Protein AF-A0AAV7JFK6-F1 (afdb_monomer_lite)

Sequence (104 aa):
MDSSFYNMIADVEVKKLNHFIKMNNISPEEAKAMKYSRRLRKMSQYNKAQRDKKKQYERELEEEKEQLQREYEYILHEVNMLKEAKMNYELMQILDNLEQRYYT

Secondary structure (DSSP, 8-state):
--HHHHHHHHHS-HHHHHHHHHHTT--HHHHHHHHHHHHHHHHHHHHHHHHHHHHHHHHHHHHHHHHHHHHHHHHHHHHHHHHHHHHHHHHHHHHHHHHHHH--

Radius of gyration: 36.03 Å; chains: 1; bounding box: 68×24×98 Å

InterPro domains:
  IPR004826 Basic leucine zipper domain, Maf-type [PF03131] (8-87)

pLDDT: mean 90.47, std 11.45, range [47.47, 98.56]

Foldseek 3Di:
DDPVVLLVLLVDDPVRLVVVCVVVVPDPVVSVVSVVSSVVNVVVVVVVVVVVVVVVVVVVVVVVVVVVVVVVVVVVVVVVVVVVVVVVVVVVVVVVVVVVVVVD

Organism: NCBI:txid111878

Structure (mmCIF, N/CA/C/O backbone):
data_AF-A0AAV7JFK6-F1
#
_entry.id   AF-A0AAV7JFK6-F1
#
loop_
_atom_site.group_PDB
_atom_site.id
_atom_site.type_symbol
_atom_site.label_atom_id
_atom_site.label_alt_id
_atom_site.label_comp_id
_atom_site.label_asym_id
_atom_site.label_entity_id
_atom_site.label_seq_id
_atom_site.pdbx_PDB_ins_code
_atom_site.Cartn_x
_atom_site.Cartn_y
_atom_site.Cartn_z
_atom_site.occupancy
_atom_site.B_iso_or_equiv
_atom_site.auth_seq_id
_atom_site.auth_comp_id
_atom_site.auth_asym_id
_atom_site.auth_atom_id
_atom_site.pdbx_PDB_model_num
ATOM 1 N N . MET A 1 1 ? -25.293 -15.686 27.536 1.00 47.47 1 MET A N 1
ATOM 2 C CA . MET A 1 1 ? -25.269 -14.225 27.302 1.00 47.47 1 MET A CA 1
ATOM 3 C C . MET A 1 1 ? -24.844 -13.990 25.862 1.00 47.47 1 MET A C 1
ATOM 5 O O . MET A 1 1 ? -23.772 -14.449 25.483 1.00 47.47 1 MET A O 1
ATOM 9 N N . ASP A 1 2 ? -25.705 -13.372 25.054 1.00 48.38 2 ASP A N 1
ATOM 10 C CA . ASP A 1 2 ? -25.565 -13.330 23.594 1.00 48.38 2 ASP A CA 1
ATOM 11 C C . ASP A 1 2 ? -24.427 -12.430 23.095 1.00 48.38 2 ASP A C 1
ATOM 13 O O . ASP A 1 2 ? -24.308 -11.257 23.453 1.00 48.38 2 ASP A O 1
ATOM 17 N N . SER A 1 3 ? -23.640 -12.977 22.164 1.00 57.31 3 SER A N 1
ATOM 18 C CA . SER A 1 3 ? -22.606 -12.296 21.364 1.00 57.31 3 SER A CA 1
ATOM 19 C C . SER A 1 3 ? -23.098 -10.989 20.708 1.00 57.31 3 SER A C 1
ATOM 21 O O . SER A 1 3 ? -22.322 -10.050 20.523 1.00 57.31 3 SER A O 1
ATOM 23 N N . SER A 1 4 ? -24.403 -10.899 20.420 1.00 61.41 4 SER A N 1
ATOM 24 C CA . SER A 1 4 ? -25.066 -9.757 19.776 1.00 61.41 4 SER A CA 1
ATOM 25 C C . SER A 1 4 ? -24.979 -8.455 20.590 1.00 61.41 4 SER A C 1
ATOM 27 O O . SER A 1 4 ? -24.577 -7.416 20.061 1.00 61.41 4 SER A O 1
ATOM 29 N N . PHE A 1 5 ? -25.238 -8.512 21.901 1.00 63.09 5 PHE A N 1
ATOM 30 C CA . PHE A 1 5 ? -25.233 -7.330 22.776 1.00 63.09 5 PHE A CA 1
ATOM 31 C C . PHE A 1 5 ? -23.853 -6.657 22.839 1.00 63.09 5 PHE A C 1
ATOM 33 O O . PHE A 1 5 ? -23.716 -5.434 22.771 1.00 63.09 5 PHE A O 1
ATOM 40 N N . TYR A 1 6 ? -22.799 -7.471 22.909 1.00 62.50 6 TYR A N 1
ATOM 41 C CA . TYR A 1 6 ? -21.424 -6.986 22.998 1.00 62.50 6 TYR A CA 1
ATOM 42 C C . TYR A 1 6 ? -20.854 -6.492 21.666 1.00 62.50 6 TYR A C 1
ATOM 44 O O . TYR A 1 6 ? -19.851 -5.781 21.677 1.00 62.50 6 TYR A O 1
ATOM 52 N N . ASN A 1 7 ? -21.459 -6.839 20.530 1.00 62.28 7 ASN A N 1
ATOM 53 C CA . ASN A 1 7 ? -21.111 -6.208 19.258 1.00 62.28 7 ASN A CA 1
ATOM 54 C C . ASN A 1 7 ? -21.755 -4.821 19.165 1.00 62.28 7 ASN A C 1
ATOM 56 O O . ASN A 1 7 ? -21.063 -3.859 18.847 1.00 62.28 7 ASN A O 1
ATOM 60 N N . MET A 1 8 ? -23.020 -4.685 19.577 1.00 70.56 8 MET A N 1
ATOM 61 C CA . MET A 1 8 ? -23.712 -3.391 19.599 1.00 70.56 8 MET A CA 1
ATOM 62 C C . MET A 1 8 ? -23.034 -2.374 20.532 1.00 70.56 8 MET A C 1
ATOM 64 O O . MET A 1 8 ? -22.936 -1.197 20.196 1.00 70.56 8 MET A O 1
ATOM 68 N N . ILE A 1 9 ? -22.498 -2.805 21.682 1.00 76.31 9 ILE A N 1
ATOM 69 C CA . ILE A 1 9 ? -21.890 -1.888 22.665 1.00 76.31 9 ILE A CA 1
ATOM 70 C C . ILE A 1 9 ? -20.628 -1.168 22.147 1.00 76.31 9 ILE A C 1
ATOM 72 O O . ILE A 1 9 ? -20.293 -0.090 22.647 1.00 76.31 9 ILE A O 1
ATOM 76 N N . ALA A 1 10 ? -19.922 -1.739 21.161 1.00 76.38 10 ALA A N 1
ATOM 77 C CA . ALA A 1 10 ? -18.749 -1.120 20.538 1.00 76.38 10 ALA A CA 1
ATOM 78 C C . ALA A 1 10 ? -19.115 0.189 19.823 1.00 76.38 10 ALA A C 1
ATOM 80 O O . ALA A 1 10 ? -18.402 1.191 19.964 1.00 76.38 10 ALA A O 1
ATOM 81 N N . ASP A 1 11 ? -20.268 0.191 19.159 1.00 82.62 11 ASP A N 1
ATOM 82 C CA . ASP A 1 11 ? -20.745 1.281 18.307 1.00 82.62 11 ASP A CA 1
ATOM 83 C C . ASP A 1 11 ? -21.538 2.335 19.095 1.00 82.62 11 ASP A C 1
ATOM 85 O O . ASP A 1 11 ? -21.700 3.473 18.657 1.00 82.62 11 ASP A O 1
ATOM 89 N N . VAL A 1 12 ? -21.958 2.009 20.322 1.00 85.44 12 VAL A N 1
ATOM 90 C CA . VAL A 1 12 ? -22.611 2.965 21.222 1.00 85.44 12 VAL A CA 1
ATOM 91 C C . VAL A 1 12 ? -21.641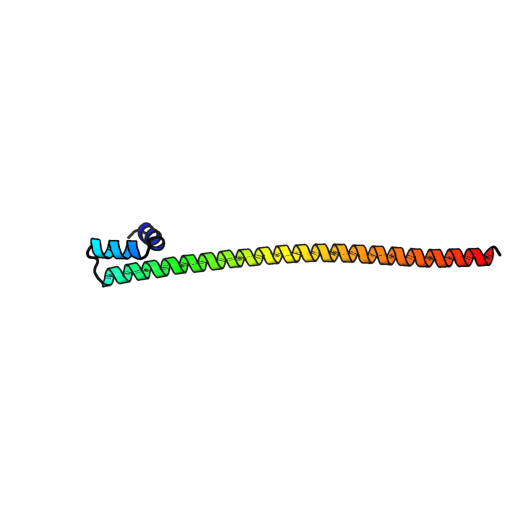 4.087 21.606 1.00 85.44 12 VAL A C 1
ATOM 93 O O . VAL A 1 12 ? -20.533 3.864 22.114 1.00 85.44 12 VAL A O 1
ATOM 96 N N . GLU A 1 13 ? -22.074 5.331 21.406 1.00 84.56 13 GLU A N 1
ATOM 97 C CA . GLU A 1 13 ? -21.370 6.519 21.883 1.00 84.56 13 GLU A CA 1
ATOM 98 C C . GLU A 1 13 ? -21.189 6.497 23.403 1.00 84.56 13 GLU A C 1
ATOM 100 O O . GLU A 1 13 ? -22.075 6.096 24.156 1.00 84.56 13 GLU A O 1
ATOM 105 N N . VAL A 1 14 ? -20.060 7.018 23.886 1.00 87.19 14 VAL A N 1
ATOM 106 C CA . VAL A 1 14 ? -19.742 7.017 25.324 1.00 87.19 14 VAL A CA 1
ATOM 107 C C . VAL A 1 14 ? -20.825 7.727 26.147 1.00 87.19 14 VAL A C 1
ATOM 109 O O . VAL A 1 14 ? -21.171 7.255 27.229 1.00 87.19 14 VAL A O 1
ATOM 112 N N . LYS A 1 15 ? -21.403 8.820 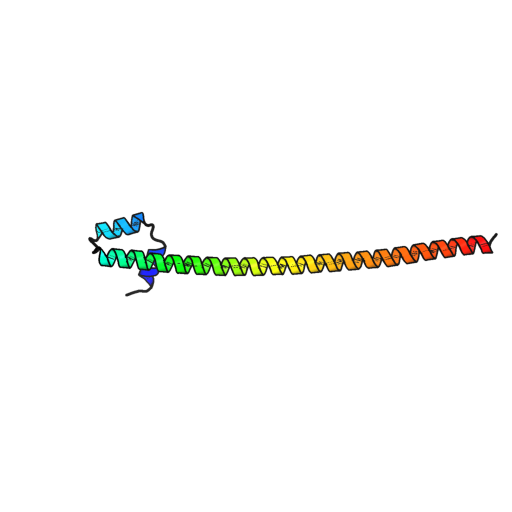25.624 1.00 88.25 15 LYS A N 1
ATOM 113 C CA . LYS A 1 15 ? -22.510 9.545 26.271 1.00 88.25 15 LYS A CA 1
ATOM 114 C C . LYS A 1 15 ? -23.756 8.668 26.418 1.00 88.25 15 LYS A C 1
ATOM 116 O O . LYS A 1 15 ? -24.303 8.593 27.514 1.00 88.25 15 LYS A O 1
ATOM 121 N N . LYS A 1 16 ? -24.149 7.960 25.354 1.00 89.69 16 LYS A N 1
ATOM 122 C CA . LYS A 1 16 ? -25.302 7.045 25.348 1.00 89.69 16 LYS A CA 1
ATOM 123 C C . LYS A 1 16 ? -25.087 5.858 26.292 1.00 89.69 16 LYS A C 1
ATOM 125 O O . LYS A 1 16 ? -25.982 5.532 27.062 1.00 89.69 16 LYS A O 1
ATOM 130 N N . LEU A 1 17 ? -23.879 5.285 26.322 1.00 89.38 17 LEU A N 1
ATOM 131 C CA . LEU A 1 17 ? -23.532 4.211 27.260 1.00 89.38 17 LEU A CA 1
ATOM 132 C C . LEU A 1 17 ? -23.589 4.684 28.720 1.00 89.38 17 LEU A C 1
ATOM 134 O O . LEU A 1 17 ? -24.154 4.007 29.571 1.00 89.38 17 LEU A O 1
ATOM 138 N N . ASN A 1 18 ? -23.023 5.856 29.018 1.00 88.31 18 ASN A N 1
ATOM 139 C CA . ASN A 1 18 ? -23.064 6.418 30.369 1.00 88.31 18 ASN A CA 1
ATOM 140 C C . ASN A 1 18 ? -24.495 6.770 30.799 1.00 88.31 18 ASN A C 1
ATOM 142 O O . ASN A 1 18 ? -24.835 6.591 31.965 1.00 88.31 18 ASN A O 1
ATOM 146 N N . HIS A 1 19 ? -25.324 7.261 29.875 1.00 91.44 19 HIS A N 1
ATOM 147 C CA . HIS A 1 19 ? -26.738 7.507 30.136 1.00 91.44 19 HIS A CA 1
ATOM 148 C C . HIS A 1 19 ? -27.477 6.201 30.453 1.00 91.44 19 HIS A C 1
ATOM 150 O O . HIS A 1 19 ? -28.135 6.123 31.483 1.00 91.44 19 HIS A O 1
ATOM 156 N N . PHE A 1 20 ? -27.282 5.150 29.650 1.00 89.62 20 PHE A N 1
ATOM 157 C CA . PHE A 1 20 ? -27.857 3.825 29.896 1.00 89.62 20 PHE A CA 1
ATOM 158 C C . PHE A 1 20 ? -27.470 3.256 31.270 1.00 89.62 20 PHE A C 1
ATOM 160 O O . PHE A 1 20 ? -28.337 2.782 31.999 1.00 89.62 20 PHE A O 1
ATOM 167 N N . ILE A 1 21 ? -26.191 3.362 31.650 1.00 90.94 21 ILE A N 1
ATOM 168 C CA . ILE A 1 21 ? -25.691 2.919 32.962 1.00 90.94 21 ILE A CA 1
ATOM 169 C C . ILE A 1 21 ? -26.427 3.634 34.102 1.00 90.94 21 ILE A C 1
ATOM 171 O O . ILE A 1 21 ? -26.860 2.983 35.049 1.00 90.94 21 ILE A O 1
ATOM 175 N N . LYS A 1 22 ? -26.594 4.960 33.996 1.00 90.56 22 LYS A N 1
ATOM 176 C CA . LYS A 1 22 ? -27.298 5.764 35.006 1.00 90.56 22 LYS A CA 1
ATOM 177 C C . LYS A 1 22 ? -28.789 5.433 35.076 1.00 90.56 22 LYS A C 1
ATOM 179 O O . LYS A 1 22 ? -29.308 5.268 36.168 1.00 90.56 22 LYS A O 1
ATOM 184 N N . MET A 1 23 ? -29.462 5.325 33.929 1.00 93.06 23 MET A N 1
ATOM 185 C CA . MET A 1 23 ? -30.910 5.081 33.873 1.00 93.06 23 MET A CA 1
ATOM 186 C C . MET A 1 23 ? -31.310 3.712 34.429 1.00 93.06 23 MET A C 1
ATOM 188 O O . MET A 1 23 ? -32.410 3.569 34.946 1.00 93.06 23 MET A O 1
ATOM 192 N N . ASN A 1 24 ? -30.424 2.718 34.340 1.00 91.62 24 ASN A N 1
ATOM 193 C CA . ASN A 1 24 ? -30.699 1.355 34.794 1.00 91.62 24 ASN A CA 1
ATOM 194 C C . ASN A 1 24 ? -30.090 1.036 36.169 1.00 91.62 24 ASN A C 1
ATOM 196 O O . ASN A 1 24 ? -30.097 -0.124 36.564 1.00 91.62 24 ASN A O 1
ATOM 200 N N . ASN A 1 25 ? -29.546 2.031 36.888 1.00 91.56 25 ASN A N 1
ATOM 201 C CA . ASN A 1 25 ? -28.879 1.845 38.187 1.00 91.56 25 ASN A CA 1
ATOM 202 C C . ASN A 1 25 ? -27.859 0.690 38.193 1.00 91.56 25 ASN A C 1
ATOM 204 O O . ASN A 1 25 ? -27.752 -0.057 39.164 1.00 91.56 25 ASN A O 1
ATOM 208 N N . ILE A 1 26 ? -27.110 0.540 37.096 1.00 92.56 26 ILE A N 1
ATOM 209 C CA . ILE A 1 26 ? -26.120 -0.534 36.953 1.00 92.56 26 ILE A CA 1
ATOM 210 C C . ILE A 1 26 ? -25.024 -0.345 38.001 1.00 92.56 26 ILE A C 1
ATOM 212 O O . ILE A 1 26 ? -24.514 0.768 38.180 1.00 92.56 26 ILE A O 1
ATOM 216 N N . SER A 1 27 ? -24.636 -1.435 38.666 1.00 94.19 27 SER A N 1
ATOM 217 C CA . SER A 1 27 ? -23.601 -1.384 39.696 1.00 94.19 27 SER A CA 1
ATOM 218 C C . SER A 1 27 ? -22.266 -0.864 39.134 1.00 94.19 27 SER A C 1
ATOM 220 O O . SER A 1 27 ? -21.960 -1.045 37.947 1.00 94.19 27 SER A O 1
ATOM 222 N N . PRO A 1 28 ? -21.414 -0.231 39.962 1.00 92.81 28 PRO A N 1
ATOM 223 C CA . PRO A 1 28 ? -20.105 0.238 39.512 1.00 92.81 28 PRO A CA 1
ATOM 224 C C . PRO A 1 28 ? -19.239 -0.865 38.883 1.00 92.81 28 PRO A C 1
ATOM 226 O O . PRO A 1 28 ? -18.509 -0.606 37.922 1.00 92.81 28 PRO A O 1
ATOM 229 N N . GLU A 1 29 ? -19.334 -2.094 39.394 1.00 94.06 29 GLU A N 1
ATOM 230 C CA . GLU A 1 29 ? -18.580 -3.253 38.908 1.00 94.06 29 GLU A CA 1
ATOM 231 C C . GLU A 1 29 ? -19.055 -3.709 37.525 1.00 94.06 29 GLU A C 1
ATOM 233 O O . GLU A 1 29 ? -18.241 -3.845 36.605 1.00 94.06 29 GLU A O 1
ATOM 238 N N . GLU A 1 30 ? -20.366 -3.845 37.326 1.00 91.56 30 GLU A N 1
ATOM 239 C CA . GLU A 1 30 ? -20.945 -4.182 36.022 1.00 91.56 30 GLU A CA 1
ATOM 240 C C . GLU A 1 30 ? -20.691 -3.071 34.998 1.00 91.56 30 GLU A C 1
ATOM 242 O O . GLU A 1 30 ? -20.288 -3.339 33.865 1.00 91.56 30 GLU A O 1
ATOM 247 N N . ALA A 1 31 ? -20.818 -1.802 35.397 1.00 91.50 31 ALA A N 1
ATOM 248 C CA . ALA A 1 31 ? -20.507 -0.662 34.542 1.00 91.50 31 ALA A CA 1
ATOM 249 C C . ALA A 1 31 ? -19.034 -0.670 34.090 1.00 91.50 31 ALA A C 1
ATOM 251 O O . ALA A 1 31 ? -18.725 -0.361 32.931 1.00 91.50 31 ALA A O 1
ATOM 252 N N . LYS A 1 32 ? -18.110 -1.051 34.984 1.00 93.38 32 LYS A N 1
ATOM 253 C CA . LYS A 1 32 ? -16.687 -1.232 34.665 1.00 93.38 32 LYS A CA 1
ATOM 254 C C . LYS A 1 32 ? -16.489 -2.385 33.678 1.00 93.38 32 LYS A C 1
ATOM 256 O O . LYS A 1 32 ? -15.786 -2.198 32.682 1.00 93.38 32 LYS A O 1
ATOM 261 N N . ALA A 1 33 ? -17.147 -3.524 33.893 1.00 91.69 33 ALA A N 1
ATOM 262 C CA . ALA A 1 33 ? -17.096 -4.676 32.993 1.00 91.69 33 ALA A CA 1
ATOM 263 C C 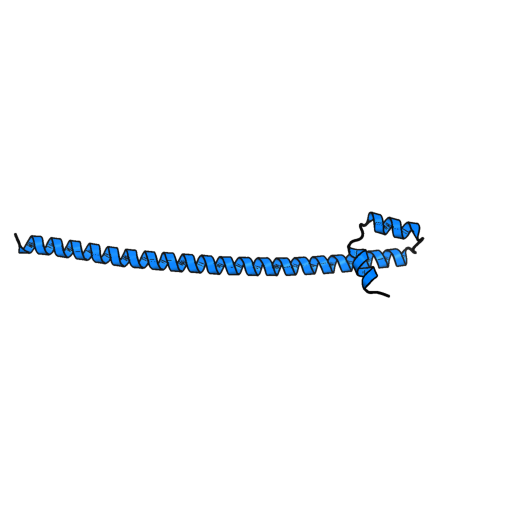. ALA A 1 33 ? -17.653 -4.357 31.591 1.00 91.69 33 ALA A C 1
ATOM 265 O O . ALA A 1 33 ? -17.043 -4.723 30.581 1.00 91.69 33 ALA A O 1
ATOM 266 N N . MET A 1 34 ? -18.751 -3.601 31.501 1.00 90.12 34 MET A N 1
ATOM 267 C CA . MET A 1 34 ? -19.329 -3.136 30.234 1.00 90.12 34 MET A CA 1
ATOM 268 C C . MET A 1 34 ? -18.366 -2.220 29.470 1.00 90.12 34 MET A C 1
ATOM 270 O O . MET A 1 34 ? -18.115 -2.421 28.279 1.00 90.12 34 MET A O 1
ATOM 274 N N . LYS A 1 35 ? -17.775 -1.228 30.152 1.00 91.56 35 LYS A N 1
ATOM 275 C CA . LYS A 1 35 ? -16.793 -0.308 29.549 1.00 91.56 35 LYS A CA 1
ATOM 276 C C . LYS A 1 35 ? -15.530 -1.037 29.096 1.00 91.56 35 LYS A C 1
ATOM 278 O O . LYS A 1 35 ? -15.005 -0.735 28.022 1.00 91.56 35 LYS A O 1
ATOM 283 N N . TYR A 1 36 ? -15.060 -2.001 29.883 1.00 92.69 36 TYR A N 1
ATOM 284 C CA . TYR A 1 36 ? -13.917 -2.839 29.532 1.00 92.69 36 TYR A CA 1
ATOM 285 C C . TYR A 1 36 ? -14.208 -3.706 28.301 1.00 92.69 36 TYR A C 1
ATOM 287 O O . TYR A 1 36 ? -13.445 -3.671 27.335 1.00 92.69 36 TYR A O 1
ATOM 295 N N . SER A 1 37 ? -15.357 -4.384 28.274 1.00 90.31 37 SER A N 1
ATOM 296 C CA . SER A 1 37 ? -15.800 -5.189 27.127 1.00 90.31 37 SER A CA 1
ATOM 297 C C . SER A 1 37 ? -15.889 -4.349 25.851 1.00 90.31 37 SER A C 1
ATOM 299 O O . SER A 1 37 ? -15.375 -4.740 24.801 1.00 90.31 37 SER A O 1
ATOM 301 N N . ARG A 1 38 ? -16.447 -3.135 25.952 1.00 91.69 38 ARG A N 1
ATOM 302 C CA . ARG A 1 38 ? -16.476 -2.168 24.848 1.00 91.69 38 ARG A CA 1
ATOM 303 C C . ARG A 1 38 ? -15.073 -1.804 24.360 1.00 91.69 38 ARG A C 1
ATOM 305 O O . ARG A 1 38 ? -14.845 -1.741 23.154 1.00 91.69 38 ARG A O 1
ATOM 312 N N . ARG A 1 39 ? -14.129 -1.556 25.276 1.00 92.56 39 ARG A N 1
ATOM 313 C CA . ARG A 1 39 ? -12.736 -1.231 24.929 1.00 92.56 39 ARG A CA 1
ATOM 314 C C . ARG A 1 39 ? -12.072 -2.374 24.164 1.00 92.56 39 ARG A C 1
ATOM 316 O O . ARG A 1 39 ? -11.458 -2.113 23.135 1.00 92.56 39 ARG A O 1
ATOM 323 N N . LEU A 1 40 ? -12.219 -3.613 24.631 1.00 92.12 40 LEU A N 1
ATOM 324 C CA . LEU A 1 40 ? -11.661 -4.786 23.953 1.00 92.12 40 LEU A CA 1
ATOM 325 C C . LEU A 1 40 ? -12.223 -4.951 22.537 1.00 92.12 40 LEU A C 1
ATOM 327 O O . LEU A 1 40 ? -11.464 -5.168 21.595 1.00 92.12 40 LEU A O 1
ATOM 331 N N . ARG A 1 41 ? -13.539 -4.779 22.365 1.00 89.31 41 ARG A N 1
ATOM 332 C CA . ARG A 1 41 ? -14.189 -4.860 21.048 1.00 89.31 41 ARG A CA 1
ATOM 333 C C . ARG A 1 41 ? -13.696 -3.780 20.095 1.00 89.31 41 ARG A C 1
ATOM 335 O O . ARG A 1 41 ? -13.302 -4.106 18.977 1.00 89.31 41 ARG A O 1
ATOM 342 N N . LYS A 1 42 ? -13.624 -2.528 20.557 1.00 90.38 42 LYS A N 1
ATOM 343 C CA . LYS A 1 42 ? -13.032 -1.440 19.771 1.00 90.38 42 LYS A CA 1
ATOM 344 C C . LYS A 1 42 ? -11.593 -1.748 19.387 1.00 90.38 42 LYS A C 1
ATOM 346 O O . LYS A 1 42 ? -11.239 -1.593 18.225 1.00 90.38 42 LYS A O 1
ATOM 351 N N . MET A 1 43 ? -10.779 -2.252 20.317 1.00 93.44 43 MET A N 1
ATOM 352 C CA . MET A 1 43 ? -9.406 -2.624 19.980 1.00 93.44 43 MET A CA 1
ATOM 353 C C . MET A 1 43 ? -9.329 -3.728 18.932 1.00 93.44 43 MET A C 1
ATOM 355 O O . MET A 1 43 ? -8.530 -3.633 18.007 1.00 93.44 43 MET A O 1
ATOM 359 N N . SER A 1 44 ? -10.188 -4.740 19.026 1.00 92.25 44 SER A N 1
ATOM 360 C CA . SER A 1 44 ? -10.277 -5.781 18.004 1.00 92.25 44 SER A CA 1
ATOM 361 C C . SER A 1 44 ? -10.652 -5.213 16.630 1.00 92.25 44 SER A C 1
ATOM 363 O O . SER A 1 44 ? -10.073 -5.632 15.628 1.00 92.25 44 SER A O 1
ATOM 365 N N . GLN A 1 45 ? -11.596 -4.266 16.569 1.00 91.44 45 GLN A N 1
ATOM 366 C CA . GLN A 1 45 ? -11.976 -3.583 15.328 1.00 91.44 45 GLN A CA 1
ATOM 367 C C . GLN A 1 45 ? -10.812 -2.751 14.770 1.00 91.44 45 GLN A C 1
ATOM 369 O O . GLN A 1 45 ? -10.506 -2.870 13.586 1.00 91.44 45 GLN A O 1
ATOM 374 N N . TYR A 1 46 ? -10.108 -1.986 15.613 1.00 94.50 46 TYR A N 1
ATOM 375 C CA . TYR A 1 46 ? -8.925 -1.221 15.202 1.00 94.50 46 TYR A CA 1
ATOM 376 C C . TYR A 1 46 ? -7.813 -2.128 14.669 1.00 94.50 46 TYR A C 1
ATOM 378 O O . TYR A 1 46 ? -7.272 -1.865 13.600 1.00 94.50 46 TYR A O 1
ATOM 386 N N . ASN A 1 47 ? -7.517 -3.235 15.354 1.00 95.69 47 ASN A N 1
ATOM 387 C CA . ASN A 1 47 ? -6.501 -4.194 14.916 1.00 95.69 47 ASN A CA 1
ATOM 388 C C . ASN A 1 47 ? -6.887 -4.879 13.598 1.00 95.69 47 ASN A C 1
ATOM 390 O O . ASN A 1 47 ? -6.026 -5.182 12.775 1.00 95.69 47 ASN A O 1
ATOM 394 N N . LYS A 1 48 ? -8.180 -5.149 13.379 1.00 94.94 48 LYS A N 1
ATOM 395 C CA . LYS A 1 48 ? -8.669 -5.644 12.087 1.00 94.94 48 LYS A CA 1
ATOM 396 C C . LYS A 1 48 ? -8.470 -4.589 10.996 1.00 94.94 48 LYS A C 1
ATOM 398 O O . LYS A 1 48 ? -7.812 -4.889 10.009 1.00 94.94 48 LYS A O 1
ATOM 403 N N . ALA A 1 49 ? -8.932 -3.360 11.221 1.00 95.50 49 ALA A N 1
ATOM 404 C CA . ALA A 1 49 ? -8.796 -2.267 10.261 1.00 95.50 49 ALA A CA 1
ATOM 405 C C . ALA A 1 49 ? -7.327 -1.969 9.914 1.00 95.50 49 ALA A C 1
ATOM 407 O O . ALA A 1 49 ? -7.003 -1.757 8.751 1.00 95.50 49 ALA A O 1
ATOM 408 N N . GLN A 1 50 ? -6.416 -2.012 10.893 1.00 97.44 50 GLN A N 1
ATOM 409 C CA . GLN A 1 50 ? -4.980 -1.864 10.641 1.00 97.44 50 GLN A CA 1
ATOM 410 C C . GLN A 1 50 ? -4.417 -2.991 9.772 1.00 97.44 50 GLN A C 1
ATOM 412 O O . GLN A 1 50 ? -3.625 -2.721 8.873 1.00 97.44 50 GLN A O 1
ATOM 417 N N . ARG A 1 51 ? -4.828 -4.245 10.004 1.00 97.88 51 ARG A N 1
ATOM 418 C CA . ARG A 1 51 ? -4.411 -5.378 9.162 1.00 97.88 51 ARG A CA 1
ATOM 419 C C . ARG A 1 51 ? -4.954 -5.265 7.742 1.00 97.88 51 ARG A C 1
ATOM 421 O O . ARG A 1 51 ? -4.208 -5.517 6.804 1.00 97.88 51 ARG A O 1
ATOM 428 N N . ASP A 1 52 ? -6.211 -4.865 7.588 1.00 97.50 52 ASP A N 1
ATOM 429 C CA . ASP A 1 52 ? -6.828 -4.680 6.273 1.00 97.50 52 ASP A CA 1
ATOM 430 C C . ASP A 1 52 ? -6.134 -3.543 5.507 1.00 97.50 52 ASP A C 1
ATOM 432 O O . ASP A 1 52 ? -5.783 -3.706 4.340 1.00 97.50 52 ASP A O 1
ATOM 436 N N . LYS A 1 53 ? -5.816 -2.438 6.195 1.00 98.12 53 LYS A N 1
ATOM 437 C CA . LYS A 1 53 ? -5.051 -1.322 5.628 1.00 98.12 53 LYS A CA 1
ATOM 438 C C . LYS A 1 53 ? -3.622 -1.723 5.249 1.00 98.12 53 LYS A C 1
ATOM 440 O O . LYS A 1 53 ? -3.142 -1.339 4.192 1.00 98.12 53 LYS A O 1
ATOM 445 N N . LYS A 1 54 ? -2.949 -2.534 6.073 1.00 98.06 54 LYS A N 1
ATOM 446 C CA . LYS A 1 54 ? -1.624 -3.082 5.746 1.00 98.06 54 LYS A CA 1
ATOM 447 C C . LYS A 1 54 ? -1.669 -3.922 4.466 1.00 98.06 54 LYS A C 1
ATOM 449 O O . LYS A 1 54 ? -0.859 -3.699 3.579 1.00 98.06 54 LYS A O 1
ATOM 454 N N . LYS A 1 55 ? -2.642 -4.831 4.349 1.00 98.19 55 LYS A N 1
ATOM 455 C CA . LYS A 1 55 ? -2.836 -5.646 3.137 1.00 98.19 55 LYS A CA 1
ATOM 456 C C . LYS A 1 55 ? -3.140 -4.801 1.903 1.00 98.19 55 LYS A C 1
ATOM 458 O O . LYS A 1 55 ? -2.767 -5.174 0.799 1.00 98.19 55 LYS A O 1
ATOM 463 N N . GLN A 1 56 ? -3.862 -3.695 2.071 1.00 98.38 56 GLN A N 1
ATOM 464 C CA . GLN A 1 56 ? -4.087 -2.745 0.986 1.00 98.38 56 GLN A CA 1
ATOM 465 C C . GLN A 1 56 ? -2.764 -2.130 0.522 1.00 98.38 56 GLN A C 1
ATOM 467 O O . GLN A 1 56 ? -2.462 -2.233 -0.659 1.00 98.38 56 GLN A O 1
ATOM 472 N N . TYR A 1 57 ? -1.953 -1.603 1.442 1.00 98.25 57 TYR A N 1
ATOM 473 C CA . TYR A 1 57 ? -0.643 -1.044 1.099 1.00 98.25 57 TYR A CA 1
ATOM 474 C C . TYR A 1 57 ? 0.300 -2.064 0.454 1.00 98.25 57 TYR A C 1
ATOM 476 O O . TYR A 1 57 ? 1.023 -1.724 -0.471 1.00 98.25 57 TYR A O 1
ATOM 484 N N . GLU A 1 58 ? 0.292 -3.315 0.917 1.00 98.31 58 GLU A N 1
ATOM 485 C CA . GLU A 1 58 ? 1.092 -4.384 0.303 1.00 98.31 58 GLU A CA 1
ATOM 486 C C . GLU A 1 58 ? 0.671 -4.658 -1.148 1.00 98.31 58 GLU A C 1
ATOM 488 O O . GLU A 1 58 ? 1.534 -4.909 -1.981 1.00 98.31 58 GLU A O 1
ATOM 493 N N . ARG A 1 59 ? -0.629 -4.577 -1.464 1.00 98.44 59 ARG A N 1
ATOM 494 C CA . ARG A 1 59 ? -1.120 -4.722 -2.844 1.00 98.44 59 ARG A CA 1
ATOM 495 C C . ARG A 1 59 ? -0.758 -3.524 -3.714 1.00 98.44 59 ARG A C 1
ATOM 497 O O . ARG A 1 59 ? -0.241 -3.727 -4.801 1.00 98.44 59 ARG A O 1
ATOM 504 N N . GLU A 1 60 ? -0.974 -2.310 -3.213 1.00 98.38 60 GLU A N 1
ATOM 505 C CA . GLU A 1 60 ? -0.615 -1.073 -3.924 1.00 98.38 60 GLU A CA 1
ATOM 506 C C . GLU A 1 60 ? 0.887 -1.043 -4.256 1.00 98.38 60 GLU A C 1
ATOM 508 O O . GLU A 1 60 ? 1.270 -0.706 -5.372 1.00 98.38 60 GLU A O 1
ATOM 513 N N . LEU A 1 61 ? 1.738 -1.475 -3.318 1.00 98.44 61 LEU A N 1
ATOM 514 C CA . LEU A 1 61 ? 3.182 -1.568 -3.536 1.00 98.44 61 LEU A CA 1
ATOM 515 C C . LEU A 1 61 ? 3.553 -2.599 -4.613 1.00 98.44 61 LEU A C 1
ATOM 517 O O . LEU A 1 61 ? 4.511 -2.391 -5.354 1.00 98.44 61 LEU A O 1
ATOM 521 N N . GLU A 1 62 ? 2.847 -3.726 -4.677 1.00 98.44 62 GLU A N 1
ATOM 522 C CA . GLU A 1 62 ? 3.105 -4.742 -5.700 1.00 98.44 62 GLU A CA 1
ATOM 523 C C . GLU A 1 62 ? 2.674 -4.255 -7.088 1.00 98.44 62 GLU A C 1
ATOM 525 O O . GLU A 1 62 ? 3.434 -4.380 -8.044 1.00 98.44 62 GLU A O 1
ATOM 530 N N . GLU A 1 63 ? 1.514 -3.602 -7.184 1.00 98.50 63 GLU A N 1
ATOM 531 C CA . GLU A 1 63 ? 1.039 -2.976 -8.423 1.00 98.50 63 GLU A CA 1
ATOM 532 C C . GLU A 1 63 ? 2.023 -1.907 -8.936 1.00 98.50 63 GLU A C 1
ATOM 534 O O . GLU A 1 63 ? 2.334 -1.869 -10.129 1.00 98.50 63 GLU A O 1
ATOM 539 N N . GLU A 1 64 ? 2.568 -1.079 -8.038 1.00 98.50 64 GLU A N 1
ATOM 540 C CA . GLU A 1 64 ? 3.572 -0.063 -8.376 1.00 98.50 64 GLU A CA 1
ATOM 541 C C . GLU A 1 64 ? 4.879 -0.693 -8.881 1.00 98.50 64 GLU A C 1
ATOM 543 O O . GLU A 1 64 ? 5.441 -0.244 -9.882 1.00 98.50 64 GLU A O 1
ATOM 548 N N . LYS A 1 65 ? 5.351 -1.776 -8.247 1.00 98.31 65 LYS A N 1
ATOM 549 C CA . LYS A 1 65 ? 6.533 -2.515 -8.720 1.00 98.31 65 LYS A CA 1
ATOM 550 C C . LYS A 1 65 ? 6.325 -3.105 -10.105 1.00 98.31 65 LYS A C 1
ATOM 552 O O . LYS A 1 65 ? 7.214 -2.995 -10.945 1.00 98.31 65 LYS A O 1
ATOM 557 N N . GLU A 1 66 ? 5.175 -3.727 -10.351 1.00 98.50 66 GLU A N 1
ATOM 558 C CA . GLU A 1 66 ? 4.859 -4.275 -11.668 1.00 98.50 66 GLU A CA 1
ATOM 559 C C . GLU A 1 66 ? 4.796 -3.176 -12.733 1.00 98.50 66 GLU A C 1
ATOM 561 O O . GLU A 1 66 ? 5.251 -3.377 -13.860 1.00 98.50 66 GLU A O 1
ATOM 566 N N . GLN A 1 67 ? 4.250 -2.005 -12.394 1.00 98.50 67 GLN A N 1
ATOM 567 C CA . GLN A 1 67 ? 4.239 -0.863 -13.301 1.00 98.50 67 GLN A CA 1
ATOM 568 C C . GLN A 1 67 ? 5.657 -0.382 -13.618 1.00 98.50 67 GLN A C 1
ATOM 570 O O . GLN A 1 67 ? 6.003 -0.266 -14.794 1.00 98.50 67 GLN A O 1
ATOM 575 N N . LEU A 1 68 ? 6.485 -0.162 -12.597 1.00 98.56 68 LEU A N 1
ATOM 576 C CA . LEU A 1 68 ? 7.874 0.264 -12.776 1.00 98.56 68 LEU A CA 1
ATOM 577 C C . LEU A 1 68 ? 8.685 -0.756 -13.581 1.00 98.56 68 LEU A C 1
ATOM 579 O O . LEU A 1 68 ? 9.501 -0.370 -14.415 1.00 98.56 68 LEU A O 1
ATOM 583 N N . GLN A 1 69 ? 8.442 -2.052 -13.378 1.00 98.56 69 GLN A N 1
ATOM 584 C CA . GLN A 1 69 ? 9.088 -3.108 -14.154 1.00 98.56 69 GLN A CA 1
ATOM 585 C C . GLN A 1 69 ? 8.715 -3.023 -15.641 1.00 98.56 69 GLN A C 1
ATOM 587 O O . GLN A 1 69 ? 9.596 -3.097 -16.497 1.00 98.56 69 GLN A O 1
ATOM 592 N N . ARG A 1 70 ? 7.432 -2.806 -15.962 1.00 98.50 70 ARG A N 1
ATOM 593 C CA . ARG A 1 70 ? 6.982 -2.613 -17.352 1.00 98.50 70 ARG A CA 1
ATOM 594 C C . ARG A 1 70 ? 7.600 -1.369 -17.990 1.00 98.50 70 ARG A C 1
ATOM 596 O O . ARG A 1 70 ? 8.030 -1.422 -19.139 1.00 98.50 70 ARG A O 1
ATOM 603 N N . GLU A 1 71 ? 7.663 -0.261 -17.254 1.00 98.50 71 GLU A N 1
ATOM 604 C CA . GLU A 1 71 ? 8.295 0.977 -17.729 1.00 98.50 71 GLU A CA 1
ATOM 605 C C . GLU A 1 71 ? 9.795 0.778 -17.982 1.00 98.50 71 GLU A C 1
ATOM 607 O O . GLU A 1 71 ? 10.314 1.201 -19.015 1.00 98.50 71 GLU A O 1
ATOM 612 N N . TYR A 1 72 ? 10.483 0.072 -17.083 1.00 98.44 72 TYR A N 1
ATOM 613 C CA . TYR A 1 72 ? 11.892 -0.271 -17.248 1.00 98.44 72 TYR A CA 1
ATOM 614 C C . TYR A 1 72 ? 12.139 -1.114 -18.505 1.00 98.44 72 TYR A C 1
ATOM 616 O O . TYR A 1 72 ? 13.036 -0.801 -19.288 1.00 98.44 72 TYR A O 1
ATOM 624 N N . GLU A 1 73 ? 11.339 -2.159 -18.728 1.00 98.50 73 GLU A N 1
ATOM 625 C CA . GLU A 1 73 ? 11.453 -3.021 -19.910 1.00 98.50 73 GLU A CA 1
ATOM 626 C C . GLU A 1 73 ? 11.194 -2.256 -21.210 1.00 98.50 73 GLU A C 1
ATOM 628 O O . GLU A 1 73 ? 11.929 -2.430 -22.186 1.00 98.50 73 GLU A O 1
ATOM 633 N N . TYR A 1 74 ? 10.200 -1.365 -21.210 1.00 98.38 74 TYR A 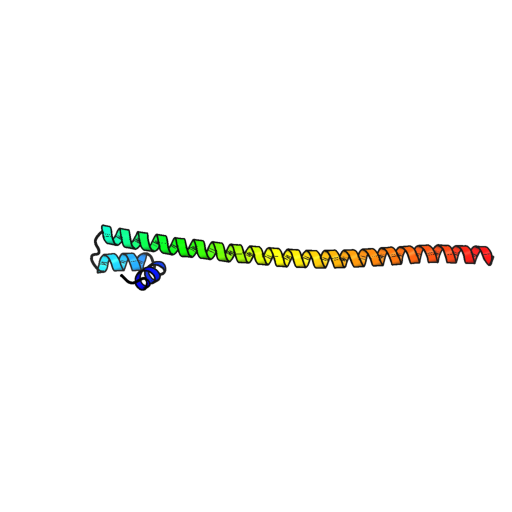N 1
ATOM 634 C CA . TYR A 1 74 ? 9.911 -0.494 -22.344 1.00 98.38 74 TYR A CA 1
ATOM 635 C C . TYR A 1 74 ? 11.101 0.422 -22.671 1.00 98.38 74 TYR A C 1
ATOM 637 O O . TYR A 1 74 ? 11.572 0.446 -23.809 1.00 98.38 74 TYR A O 1
ATOM 645 N N . ILE A 1 75 ? 11.645 1.117 -21.666 1.00 98.31 75 ILE A N 1
ATOM 646 C CA . ILE A 1 75 ? 12.801 2.008 -21.845 1.00 98.31 75 ILE A CA 1
ATOM 647 C C . ILE A 1 75 ? 14.022 1.215 -22.323 1.00 98.31 75 ILE A C 1
ATOM 649 O O . ILE A 1 75 ? 14.750 1.665 -23.207 1.00 98.31 75 ILE A O 1
ATOM 653 N N . LEU A 1 76 ? 14.254 0.021 -21.772 1.00 98.44 76 LEU A N 1
ATOM 654 C CA . LEU A 1 76 ? 15.360 -0.839 -22.188 1.00 98.44 76 LEU A CA 1
ATOM 655 C C . LEU A 1 76 ? 15.237 -1.243 -23.663 1.00 98.44 76 LEU A C 1
ATOM 657 O O . LEU A 1 76 ? 16.232 -1.221 -24.392 1.00 98.44 76 LEU A O 1
ATOM 661 N N . HIS A 1 77 ? 14.027 -1.589 -24.106 1.00 98.25 77 HIS A N 1
ATOM 662 C CA . HIS A 1 77 ? 13.756 -1.894 -25.505 1.00 98.25 77 HIS A CA 1
ATOM 663 C C . HIS A 1 77 ? 14.046 -0.688 -26.410 1.00 98.25 77 HIS A C 1
ATOM 665 O O . HIS A 1 77 ? 14.783 -0.821 -27.388 1.00 98.25 77 HIS A O 1
ATOM 671 N N . GLU A 1 78 ? 13.554 0.498 -26.047 1.00 98.44 78 GLU A N 1
ATOM 672 C CA . GLU A 1 78 ? 13.767 1.730 -26.813 1.00 98.44 78 GLU A CA 1
ATOM 673 C C . GLU A 1 78 ? 15.256 2.103 -26.907 1.00 98.44 78 GLU A C 1
ATOM 675 O O . GLU A 1 78 ? 15.765 2.410 -27.986 1.00 98.44 78 GLU A O 1
ATOM 680 N N . VAL A 1 79 ? 16.003 1.969 -25.808 1.00 98.31 79 VAL A N 1
ATOM 681 C CA . VAL A 1 79 ? 17.459 2.176 -25.794 1.00 98.31 79 VAL A CA 1
ATOM 682 C C . VAL A 1 79 ? 18.179 1.210 -26.737 1.00 98.31 79 VAL A C 1
ATOM 684 O O . VAL A 1 79 ? 19.134 1.613 -27.402 1.00 98.31 79 VAL A O 1
ATOM 687 N N . ASN A 1 80 ? 17.756 -0.053 -26.814 1.00 98.06 80 ASN A N 1
ATOM 688 C CA . ASN A 1 80 ? 18.379 -1.018 -27.721 1.00 98.06 80 ASN A CA 1
ATOM 689 C C . ASN A 1 80 ? 18.095 -0.674 -29.188 1.00 98.06 80 ASN A C 1
ATOM 691 O O . ASN A 1 80 ? 19.031 -0.640 -29.985 1.00 98.06 80 ASN A O 1
ATOM 695 N N . MET A 1 81 ? 16.854 -0.309 -29.518 1.00 98.06 81 MET A N 1
ATOM 696 C CA . MET A 1 81 ? 16.490 0.150 -30.864 1.00 98.06 81 MET A CA 1
ATOM 697 C C . MET A 1 81 ? 17.314 1.372 -31.291 1.00 98.06 81 MET A C 1
ATOM 699 O O . MET A 1 81 ? 17.815 1.438 -32.414 1.00 98.06 81 MET A O 1
ATOM 703 N N . LEU A 1 82 ? 17.519 2.329 -30.381 1.00 97.69 82 LEU A N 1
ATOM 704 C CA . LEU A 1 82 ? 18.336 3.514 -30.647 1.00 97.69 82 LEU A CA 1
ATOM 705 C C . LEU A 1 82 ? 19.819 3.175 -30.852 1.00 97.69 82 LEU A C 1
ATOM 707 O O . LEU A 1 82 ? 20.475 3.792 -31.692 1.00 97.69 82 LEU A O 1
ATOM 711 N N . LYS A 1 83 ? 20.360 2.192 -30.122 1.00 97.75 83 LYS A N 1
ATOM 712 C CA . LYS A 1 83 ? 21.738 1.713 -30.329 1.00 97.75 83 LYS A CA 1
ATOM 713 C C . LYS A 1 83 ? 21.915 1.077 -31.706 1.00 97.75 83 LYS A C 1
ATOM 715 O O . LYS A 1 83 ? 22.902 1.375 -32.375 1.00 97.75 83 LYS A O 1
ATOM 720 N N . GLU A 1 84 ? 20.969 0.247 -32.136 1.00 97.50 84 GLU A N 1
ATOM 721 C CA . GLU A 1 84 ? 20.990 -0.367 -33.469 1.00 97.50 84 GLU A CA 1
ATOM 722 C C . GLU A 1 84 ? 20.872 0.685 -34.574 1.00 97.50 84 GLU A C 1
ATOM 724 O O . GLU A 1 84 ? 21.672 0.694 -35.509 1.00 97.50 84 GLU A O 1
ATOM 729 N N . ALA A 1 85 ? 19.934 1.628 -34.438 1.00 96.88 85 ALA A N 1
ATOM 730 C CA . ALA A 1 85 ? 19.773 2.726 -35.386 1.00 96.88 85 ALA A CA 1
ATOM 731 C C . ALA A 1 85 ? 21.048 3.576 -35.498 1.00 96.88 85 ALA A C 1
ATOM 733 O O . ALA A 1 85 ? 21.469 3.915 -36.604 1.00 96.88 85 ALA A O 1
ATOM 734 N N . LYS A 1 86 ? 21.700 3.871 -34.365 1.00 97.69 86 LYS A N 1
ATOM 735 C CA . LYS A 1 86 ? 22.979 4.589 -34.342 1.00 97.69 86 LYS A CA 1
ATOM 736 C C . LYS A 1 86 ? 24.074 3.816 -35.079 1.00 97.69 86 LYS A C 1
ATOM 738 O O . LYS A 1 86 ? 24.765 4.404 -35.904 1.00 97.69 86 LYS A O 1
ATOM 743 N N . MET A 1 87 ? 24.213 2.517 -34.816 1.00 97.19 87 MET A N 1
ATOM 744 C CA . MET A 1 87 ? 25.201 1.675 -35.496 1.00 97.19 87 MET A CA 1
ATOM 745 C C . MET A 1 87 ? 24.960 1.632 -37.012 1.00 97.19 87 MET A C 1
ATOM 747 O O . MET A 1 87 ? 25.897 1.795 -37.788 1.00 97.19 87 MET A O 1
ATOM 751 N N . ASN A 1 88 ? 23.707 1.475 -37.445 1.00 96.94 88 ASN A N 1
ATOM 752 C CA . ASN A 1 88 ? 23.353 1.489 -38.866 1.00 96.94 88 ASN A CA 1
ATOM 753 C C . ASN A 1 88 ? 23.672 2.837 -39.521 1.00 96.94 88 ASN A C 1
ATOM 755 O O . ASN A 1 88 ? 24.212 2.871 -40.624 1.00 96.94 88 ASN A O 1
ATOM 759 N N . TYR A 1 89 ? 23.383 3.942 -38.830 1.00 96.44 89 TYR A N 1
ATOM 760 C CA . TYR A 1 89 ? 23.723 5.281 -39.300 1.00 96.44 89 TYR A CA 1
ATOM 761 C C . TYR A 1 89 ? 25.239 5.464 -39.465 1.00 96.44 89 TYR A C 1
ATOM 763 O O . TYR A 1 89 ? 25.692 5.940 -40.503 1.00 96.44 89 TYR A O 1
ATOM 771 N N . GLU A 1 90 ? 26.033 5.031 -38.483 1.00 96.19 90 GLU A N 1
ATOM 772 C CA . GLU A 1 90 ? 27.499 5.075 -38.559 1.00 96.19 90 GLU A CA 1
ATOM 773 C C . GLU A 1 90 ? 28.038 4.220 -39.722 1.00 96.19 90 GLU A C 1
ATOM 775 O O . GLU A 1 90 ? 28.935 4.657 -40.444 1.00 96.19 90 GLU A O 1
ATOM 780 N N . LEU A 1 91 ? 27.464 3.035 -39.965 1.00 96.19 91 LEU A N 1
ATOM 781 C CA . LEU A 1 91 ? 27.830 2.187 -41.106 1.00 96.19 91 LEU A CA 1
ATOM 782 C C . LEU A 1 91 ? 27.500 2.842 -42.452 1.00 96.19 91 LEU A C 1
ATOM 784 O O . LEU A 1 91 ? 28.334 2.807 -43.356 1.00 96.19 91 LEU A O 1
ATOM 788 N N . MET A 1 92 ? 26.325 3.467 -42.585 1.00 95.94 92 MET A N 1
ATOM 789 C CA . MET A 1 92 ? 25.948 4.199 -43.800 1.00 95.94 92 MET A CA 1
ATOM 790 C C . MET A 1 92 ? 26.943 5.320 -44.107 1.00 95.94 92 MET A C 1
ATOM 792 O O . MET A 1 92 ? 27.431 5.411 -45.228 1.0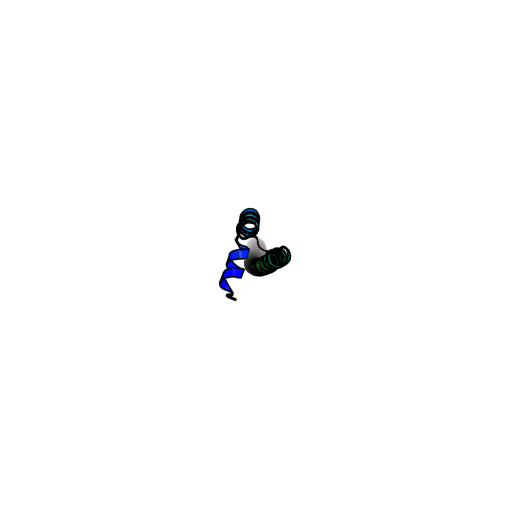0 95.94 92 MET A O 1
ATOM 796 N N . GLN A 1 93 ? 27.335 6.105 -43.099 1.00 95.38 93 GLN A N 1
ATOM 797 C CA . GLN A 1 93 ? 28.335 7.160 -43.283 1.00 95.38 93 GLN A CA 1
ATOM 798 C C . GLN A 1 93 ? 29.689 6.619 -43.769 1.00 95.38 93 GLN A C 1
ATOM 800 O O . GLN A 1 93 ? 30.374 7.268 -44.559 1.00 95.38 93 GLN A O 1
ATOM 805 N N . ILE A 1 94 ? 30.112 5.445 -43.293 1.00 94.81 94 ILE A N 1
ATOM 806 C CA . ILE A 1 94 ? 31.354 4.808 -43.753 1.00 94.81 94 ILE A CA 1
ATOM 807 C C . ILE A 1 94 ? 31.227 4.378 -45.217 1.00 94.81 94 ILE A C 1
ATOM 809 O O . ILE A 1 94 ? 32.153 4.616 -45.991 1.00 94.81 94 ILE A O 1
ATOM 813 N N . LEU A 1 95 ? 30.100 3.768 -45.596 1.00 94.56 95 LEU A N 1
ATOM 814 C CA . LEU A 1 95 ? 29.844 3.340 -46.973 1.00 94.56 95 LEU A CA 1
ATOM 815 C C . LEU A 1 95 ? 29.835 4.529 -47.939 1.00 94.56 95 LEU A C 1
ATOM 817 O O . LEU A 1 95 ? 30.573 4.494 -48.921 1.00 94.56 95 LEU A O 1
ATOM 821 N N . ASP A 1 96 ? 29.117 5.604 -47.608 1.00 93.75 96 ASP A N 1
ATOM 822 C CA . ASP A 1 96 ? 29.061 6.824 -48.425 1.00 93.75 96 ASP A CA 1
ATOM 823 C C . ASP A 1 96 ? 30.467 7.411 -48.651 1.00 93.75 96 ASP A C 1
ATOM 825 O O . ASP A 1 96 ? 30.842 7.781 -49.765 1.00 93.75 96 ASP A O 1
ATOM 829 N N . ASN A 1 97 ? 31.293 7.447 -47.598 1.00 92.00 97 ASN A N 1
ATOM 830 C CA . ASN A 1 97 ? 32.676 7.921 -47.687 1.00 92.00 97 ASN A CA 1
ATOM 831 C C . ASN A 1 97 ? 33.565 7.018 -48.559 1.00 92.00 97 ASN A C 1
ATOM 833 O O . ASN A 1 97 ? 34.485 7.510 -49.218 1.00 92.00 97 ASN A O 1
ATOM 837 N N . LEU A 1 98 ? 33.346 5.700 -48.538 1.00 92.44 98 LEU A N 1
ATOM 838 C CA . LEU A 1 98 ? 34.081 4.762 -49.388 1.00 92.44 98 LEU A CA 1
ATOM 839 C C . LEU A 1 98 ? 33.663 4.909 -50.851 1.00 92.44 98 LEU A C 1
ATOM 841 O O . LEU A 1 98 ? 34.539 5.000 -51.707 1.00 92.44 98 LEU A O 1
ATOM 845 N N . GLU A 1 99 ? 32.364 4.990 -51.142 1.00 88.81 99 GLU A N 1
ATOM 846 C CA . GLU A 1 99 ? 31.868 5.216 -52.503 1.00 88.81 99 GLU A CA 1
ATOM 847 C C . GLU A 1 99 ? 32.455 6.496 -53.100 1.00 88.81 99 GLU A C 1
ATOM 849 O O . GLU A 1 99 ? 33.009 6.465 -54.199 1.00 88.81 99 GLU A O 1
ATOM 854 N N . GLN A 1 100 ? 32.449 7.596 -52.344 1.00 86.19 100 GLN A N 1
ATOM 855 C CA . GLN A 1 100 ? 33.060 8.846 -52.796 1.00 86.19 100 GLN A CA 1
ATOM 856 C C . GLN A 1 100 ? 34.544 8.690 -53.147 1.00 86.19 100 GLN A C 1
ATOM 858 O O . GLN A 1 100 ? 34.989 9.300 -54.108 1.00 86.19 100 GLN A O 1
ATOM 863 N N . ARG A 1 101 ? 35.305 7.858 -52.423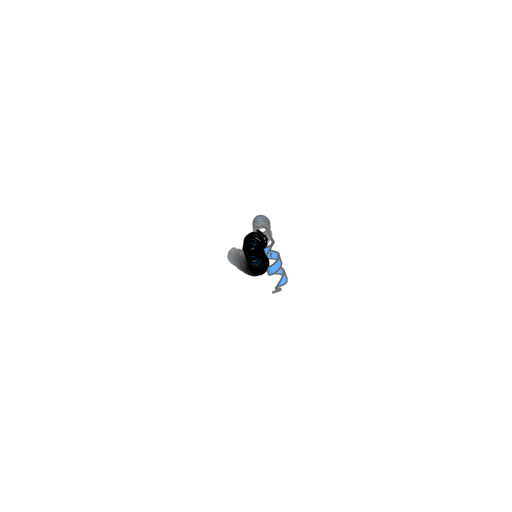 1.00 82.69 101 ARG A N 1
ATOM 864 C CA . ARG A 1 101 ? 36.734 7.623 -52.700 1.00 82.69 101 ARG A CA 1
ATOM 865 C C . ARG A 1 101 ? 37.009 6.742 -53.917 1.00 82.69 101 ARG A C 1
ATOM 867 O O . ARG A 1 101 ? 38.097 6.840 -54.470 1.00 82.69 101 ARG A O 1
ATOM 874 N N . TYR A 1 102 ? 36.094 5.845 -54.282 1.00 73.94 102 TYR A N 1
ATOM 875 C CA . TYR A 1 102 ? 36.282 4.924 -55.412 1.00 73.94 102 TYR A CA 1
ATOM 876 C C . TYR A 1 102 ? 35.733 5.462 -56.739 1.00 73.94 102 TYR A C 1
ATOM 878 O O . TYR A 1 102 ? 36.130 4.969 -57.794 1.00 73.94 102 TYR A O 1
ATOM 886 N N . TYR A 1 103 ? 34.842 6.456 -56.696 1.00 66.94 103 TYR A N 1
ATOM 887 C CA . TYR A 1 103 ? 34.234 7.073 -57.881 1.00 66.94 103 TYR A CA 1
ATOM 888 C C . TYR A 1 103 ? 34.743 8.498 -58.187 1.00 66.94 103 TYR A C 1
ATOM 890 O O . TYR A 1 103 ? 34.233 9.136 -59.110 1.00 66.94 103 TYR A O 1
ATOM 898 N N . THR A 1 104 ? 35.763 8.976 -57.465 1.00 55.50 104 THR A N 1
ATOM 899 C CA . THR A 1 104 ? 36.614 10.130 -57.832 1.00 55.50 104 THR A CA 1
ATOM 900 C C . THR A 1 104 ? 38.003 9.664 -58.224 1.00 55.50 104 THR A C 1
ATOM 902 O O . THR A 1 104 ? 38.536 10.183 -59.227 1.00 55.50 104 THR A O 1
#